Protein AF-A0A2D5MLN5-F1 (afdb_monomer_lite)

Structure (mmCIF, N/CA/C/O backbone):
data_AF-A0A2D5MLN5-F1
#
_entry.id   AF-A0A2D5MLN5-F1
#
loop_
_atom_site.group_PDB
_atom_site.id
_atom_site.type_symbol
_atom_site.label_atom_id
_atom_site.label_alt_id
_atom_site.label_comp_id
_atom_site.label_asym_id
_atom_site.label_entity_id
_atom_site.label_seq_id
_atom_site.pdbx_PDB_ins_code
_atom_site.Cartn_x
_atom_site.Cartn_y
_atom_site.Cartn_z
_atom_site.occupancy
_atom_site.B_iso_or_equiv
_atom_site.auth_seq_id
_atom_site.auth_comp_id
_atom_site.auth_asym_id
_atom_site.auth_atom_id
_atom_site.pdbx_PDB_model_num
ATOM 1 N N . MET A 1 1 ? 10.639 34.002 23.752 1.00 55.75 1 MET A N 1
ATOM 2 C CA . MET A 1 1 ? 9.606 34.175 22.702 1.00 55.75 1 MET A CA 1
ATOM 3 C C . MET A 1 1 ? 9.800 33.217 21.521 1.00 55.75 1 MET A C 1
ATOM 5 O O . MET A 1 1 ? 8.810 32.870 20.905 1.00 55.75 1 MET A O 1
ATOM 9 N N . SER A 1 2 ? 11.020 32.739 21.232 1.00 64.25 2 SER A N 1
ATOM 10 C CA . SER A 1 2 ? 11.288 31.740 20.177 1.00 64.25 2 SER A CA 1
ATOM 11 C C . SER A 1 2 ? 10.882 30.306 20.546 1.00 64.25 2 SER A C 1
ATOM 13 O O . SER A 1 2 ? 10.335 29.593 19.717 1.00 64.25 2 SER A O 1
ATOM 15 N N . GLU A 1 3 ? 11.099 29.884 21.793 1.00 62.69 3 GLU A N 1
ATOM 16 C CA . GLU A 1 3 ? 10.808 28.507 22.235 1.00 62.69 3 GLU A CA 1
ATOM 17 C C . GLU A 1 3 ? 9.309 28.182 22.262 1.00 62.69 3 GLU A C 1
ATOM 19 O O . GLU A 1 3 ? 8.912 27.063 21.953 1.00 62.69 3 GLU A O 1
ATOM 24 N N . LEU A 1 4 ? 8.469 29.174 22.576 1.00 61.72 4 LEU A N 1
ATOM 25 C CA . LEU A 1 4 ? 7.015 29.014 22.580 1.00 61.72 4 LEU A CA 1
ATOM 26 C C . LEU A 1 4 ? 6.460 28.840 21.156 1.00 61.72 4 LEU A C 1
ATOM 28 O O . LEU A 1 4 ? 5.548 28.047 20.951 1.00 61.72 4 LEU A O 1
ATOM 32 N N . ASN A 1 5 ? 7.046 29.531 20.171 1.00 66.25 5 ASN A N 1
ATOM 33 C CA . ASN A 1 5 ? 6.676 29.374 18.763 1.00 66.25 5 ASN A CA 1
ATOM 34 C C . ASN A 1 5 ? 7.049 27.973 18.257 1.00 66.25 5 ASN A C 1
ATOM 36 O O . ASN A 1 5 ? 6.206 27.298 17.681 1.00 66.25 5 ASN A O 1
ATOM 40 N N . ASN A 1 6 ? 8.244 27.480 18.606 1.00 77.19 6 ASN A N 1
ATOM 41 C CA . ASN A 1 6 ? 8.663 26.116 18.268 1.00 77.19 6 ASN A CA 1
ATOM 42 C C . ASN A 1 6 ? 7.735 25.046 18.868 1.00 77.19 6 ASN A C 1
ATOM 44 O O . ASN A 1 6 ? 7.499 24.012 18.246 1.00 77.19 6 ASN A O 1
ATOM 48 N N . LEU A 1 7 ? 7.215 25.270 20.080 1.00 79.00 7 LEU A N 1
ATOM 49 C CA . LEU A 1 7 ? 6.294 24.329 20.718 1.00 79.00 7 LEU A CA 1
ATOM 50 C C . LEU A 1 7 ? 4.931 24.303 20.014 1.00 79.00 7 LEU A C 1
ATOM 52 O O . LEU A 1 7 ? 4.381 23.225 19.801 1.00 79.00 7 LEU A O 1
ATOM 56 N N . ASN A 1 8 ? 4.414 25.466 19.616 1.00 84.81 8 ASN A N 1
ATOM 57 C CA . ASN A 1 8 ? 3.167 25.556 18.856 1.00 84.81 8 ASN A CA 1
ATOM 58 C C . ASN A 1 8 ? 3.291 24.867 17.489 1.00 84.81 8 ASN A C 1
ATOM 60 O O . ASN A 1 8 ? 2.405 24.095 17.122 1.00 84.81 8 ASN A O 1
ATOM 64 N N . ASP A 1 9 ? 4.418 25.050 16.798 1.00 84.56 9 ASP A N 1
ATOM 65 C CA . ASP A 1 9 ? 4.689 24.395 15.513 1.00 84.56 9 ASP A CA 1
ATOM 66 C C . ASP A 1 9 ? 4.753 22.864 15.656 1.00 84.56 9 ASP A C 1
ATOM 68 O O . ASP A 1 9 ? 4.248 22.113 14.817 1.00 84.56 9 ASP A O 1
ATOM 72 N N . LEU A 1 10 ? 5.354 22.367 16.743 1.00 85.38 10 LEU A N 1
ATOM 73 C CA . LEU A 1 10 ? 5.400 20.933 17.039 1.00 85.38 10 LEU A CA 1
ATOM 74 C C . LEU A 1 10 ? 4.007 20.360 17.312 1.00 85.38 10 LEU A C 1
ATOM 76 O O . LEU A 1 10 ? 3.681 19.287 16.803 1.00 85.38 10 LEU A O 1
ATOM 80 N N . VAL A 1 11 ? 3.179 21.072 18.079 1.00 88.00 11 VAL A N 1
ATOM 81 C CA . VAL A 1 11 ? 1.797 20.659 18.365 1.00 88.00 11 VAL A CA 1
ATOM 82 C C . VAL A 1 11 ? 0.960 20.630 17.085 1.00 88.00 11 VAL A C 1
ATOM 84 O O . VAL A 1 11 ? 0.230 19.665 16.859 1.00 88.00 11 VAL A O 1
ATOM 87 N N . GLU A 1 12 ? 1.104 21.625 16.210 1.00 89.94 12 GLU A N 1
ATOM 88 C CA . GLU A 1 12 ? 0.408 21.653 14.920 1.00 89.94 12 GLU A CA 1
ATOM 89 C C . GLU A 1 12 ? 0.809 20.465 14.029 1.00 89.94 12 GLU A C 1
ATOM 91 O O . GLU A 1 12 ? -0.050 19.804 13.442 1.00 89.94 12 GLU A O 1
ATOM 96 N N . ASN A 1 13 ? 2.101 20.137 13.972 1.00 85.44 13 ASN A N 1
ATOM 97 C CA . ASN A 1 13 ? 2.594 18.994 13.202 1.00 85.44 13 ASN A CA 1
ATOM 98 C C . ASN A 1 13 ? 2.090 17.649 13.747 1.00 85.44 13 ASN A C 1
ATOM 100 O O . ASN A 1 13 ? 1.740 16.762 12.966 1.00 85.44 13 ASN A O 1
ATOM 104 N N . ILE A 1 14 ? 2.021 17.493 15.073 1.00 83.62 14 ILE A N 1
ATOM 105 C CA . ILE A 1 14 ? 1.460 16.289 15.704 1.00 83.62 14 ILE A CA 1
ATOM 106 C C . ILE A 1 14 ? -0.024 16.153 15.355 1.00 83.62 14 ILE A C 1
ATOM 108 O O . ILE A 1 14 ? -0.448 15.072 14.949 1.00 83.62 14 ILE A O 1
ATOM 112 N N . ASN A 1 15 ? -0.792 17.242 15.440 1.00 83.62 15 ASN A N 1
ATOM 113 C CA . ASN A 1 15 ? -2.216 17.224 15.110 1.00 83.62 15 ASN A CA 1
ATOM 114 C C . ASN A 1 15 ? -2.455 16.838 13.645 1.00 83.62 15 ASN A C 1
ATOM 116 O O . ASN A 1 15 ? -3.259 15.947 13.395 1.00 83.62 15 ASN A O 1
ATOM 120 N N . LYS A 1 16 ? -1.685 17.389 12.697 1.00 81.06 16 LYS A N 1
ATOM 121 C CA . LYS A 1 16 ? -1.760 17.001 11.274 1.00 81.06 16 LYS A CA 1
ATOM 122 C C . LYS A 1 16 ? -1.442 15.522 11.047 1.00 81.06 16 LYS A C 1
ATOM 124 O O . LYS A 1 16 ? -2.097 14.866 10.243 1.00 81.06 16 LYS A O 1
ATOM 129 N N . CYS A 1 17 ? -0.453 14.973 11.755 1.00 73.81 17 CYS A N 1
ATOM 130 C CA . CYS A 1 17 ? -0.157 13.540 11.703 1.00 73.81 17 CYS A CA 1
ATOM 131 C C . CYS A 1 17 ? -1.317 12.701 12.256 1.00 73.81 17 CYS A C 1
ATOM 133 O O . CYS A 1 17 ? -1.693 11.703 11.646 1.00 73.81 17 CYS A O 1
ATOM 135 N N . CYS A 1 18 ? -1.893 13.097 13.392 1.00 73.06 18 CYS A N 1
ATOM 136 C CA . CYS A 1 18 ? -3.044 12.421 13.986 1.00 73.06 18 CYS A CA 1
ATOM 137 C C . CYS A 1 18 ? -4.280 12.489 13.080 1.00 73.06 18 CYS A C 1
ATOM 139 O O . CYS A 1 18 ? -4.947 11.473 12.914 1.00 73.06 18 CYS A O 1
ATOM 141 N N . GLU A 1 19 ? -4.549 13.636 12.456 1.00 75.75 19 GLU A N 1
ATOM 142 C CA . GLU A 1 19 ? -5.617 13.818 11.467 1.00 75.75 19 GLU A CA 1
ATOM 143 C C . GLU A 1 19 ? -5.387 12.931 10.245 1.00 75.75 19 GLU A C 1
ATOM 145 O O . GLU A 1 19 ? -6.269 12.159 9.898 1.00 75.75 19 GLU A O 1
ATOM 150 N N . ALA A 1 20 ? -4.183 12.913 9.667 1.00 70.94 20 ALA A N 1
ATOM 151 C CA . ALA A 1 20 ? -3.863 12.039 8.536 1.00 70.94 20 ALA A CA 1
ATOM 152 C C . ALA A 1 20 ? -3.991 10.540 8.878 1.00 70.94 20 ALA A C 1
ATOM 154 O O . ALA A 1 20 ? -4.342 9.723 8.024 1.00 70.94 20 ALA A O 1
ATOM 155 N N . LEU A 1 21 ? -3.704 10.159 10.127 1.00 65.56 21 LEU A N 1
ATOM 156 C CA . LEU A 1 21 ? -3.906 8.796 10.622 1.00 65.56 21 LEU A CA 1
ATOM 157 C C . LEU A 1 21 ? -5.387 8.486 10.880 1.00 65.56 21 LEU A C 1
ATOM 159 O O . LEU A 1 21 ? -5.813 7.367 10.605 1.00 65.56 21 LEU A O 1
ATOM 163 N N . ALA A 1 22 ? -6.161 9.452 11.380 1.00 66.69 22 ALA A N 1
ATOM 164 C CA . ALA A 1 22 ? -7.593 9.320 11.646 1.00 66.69 22 ALA A CA 1
ATOM 165 C C . ALA A 1 22 ? -8.436 9.336 10.358 1.00 66.69 22 ALA A C 1
ATOM 167 O O . ALA A 1 22 ? -9.400 8.584 10.245 1.00 66.69 22 ALA A O 1
ATOM 168 N N . GLU A 1 23 ? -8.042 10.132 9.361 1.00 65.31 23 GLU A N 1
ATOM 169 C CA . GLU A 1 23 ? -8.602 10.159 8.003 1.00 65.31 23 GLU A CA 1
ATOM 170 C C . GLU A 1 23 ? -8.266 8.900 7.204 1.00 65.31 23 GLU A C 1
ATOM 172 O O . GLU A 1 23 ? -8.881 8.635 6.166 1.00 65.31 23 GLU A O 1
ATOM 177 N N . ARG A 1 24 ? -7.317 8.089 7.689 1.00 61.81 24 ARG A N 1
ATOM 178 C CA . ARG A 1 24 ? -7.014 6.766 7.150 1.00 61.81 24 ARG A CA 1
ATOM 179 C C . ARG A 1 24 ? -8.151 5.795 7.500 1.00 61.81 24 ARG A C 1
ATOM 181 O O . ARG A 1 24 ? -7.992 4.853 8.274 1.00 61.81 24 ARG A O 1
ATOM 188 N N . ASN A 1 25 ? -9.318 6.039 6.904 1.00 51.72 25 ASN A N 1
ATOM 189 C CA . ASN A 1 25 ? -10.473 5.151 6.870 1.00 51.72 25 ASN A CA 1
ATOM 190 C C . ASN A 1 25 ? -10.080 3.869 6.126 1.00 51.72 25 ASN A C 1
ATOM 192 O O . ASN A 1 25 ? -10.259 3.741 4.916 1.00 51.72 25 ASN A O 1
ATOM 196 N N . GLY A 1 26 ? -9.510 2.925 6.871 1.00 58.62 26 GLY A N 1
ATOM 197 C CA . GLY A 1 26 ? -9.065 1.636 6.366 1.00 58.62 26 GLY A CA 1
ATOM 198 C C . GLY A 1 26 ? -7.596 1.628 5.952 1.00 58.62 26 GLY A C 1
ATOM 199 O O . GLY A 1 26 ? -7.065 2.545 5.327 1.00 58.62 26 GLY A O 1
ATOM 200 N N . ILE A 1 27 ? -6.918 0.531 6.283 1.00 64.75 27 ILE A N 1
ATOM 201 C CA . ILE A 1 27 ? -5.678 0.161 5.609 1.00 64.75 27 ILE A CA 1
ATOM 202 C C . ILE A 1 27 ? -6.102 -0.266 4.205 1.00 64.75 27 ILE A C 1
ATOM 204 O O . ILE A 1 27 ? -6.544 -1.398 4.014 1.00 64.75 27 ILE A O 1
ATOM 208 N N . THR A 1 28 ? -6.022 0.640 3.226 1.00 69.25 28 THR A N 1
ATOM 209 C CA . THR A 1 28 ? -6.157 0.251 1.820 1.00 69.25 28 THR A CA 1
ATOM 210 C C . THR A 1 28 ? -5.146 -0.853 1.561 1.00 69.25 28 THR A C 1
ATOM 212 O O . THR A 1 28 ? -3.942 -0.657 1.753 1.00 69.25 28 THR A O 1
ATOM 215 N N . LEU A 1 29 ? -5.642 -2.030 1.184 1.00 72.06 29 LEU A N 1
ATOM 216 C CA . LEU A 1 29 ? -4.775 -3.155 0.870 1.00 72.06 29 LEU A CA 1
ATOM 217 C C . LEU A 1 29 ? -3.847 -2.747 -0.277 1.00 72.06 29 LEU A C 1
ATOM 219 O O . LEU A 1 29 ? -4.292 -2.057 -1.203 1.00 72.06 29 LEU A O 1
ATOM 223 N N . PRO A 1 30 ? -2.559 -3.124 -0.217 1.00 77.06 30 PRO A N 1
ATOM 224 C CA . PRO A 1 30 ? -1.634 -2.791 -1.286 1.00 77.06 30 PRO A CA 1
ATOM 225 C C . PRO A 1 30 ? -2.163 -3.362 -2.609 1.00 77.06 30 PR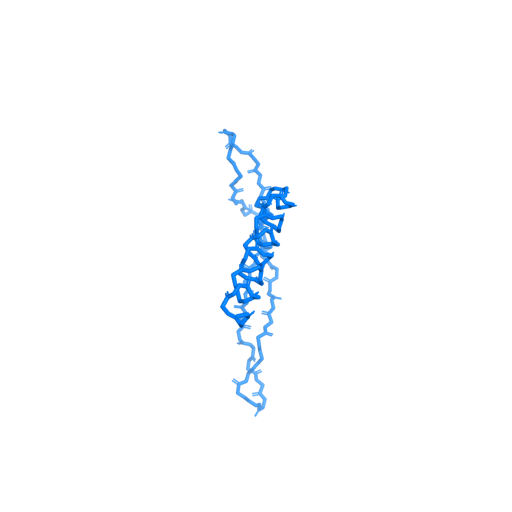O A C 1
ATOM 227 O O . PRO A 1 30 ? -2.816 -4.401 -2.602 1.00 77.06 30 PRO A O 1
ATOM 230 N N . PRO A 1 31 ? -1.914 -2.710 -3.754 1.00 81.19 31 PRO A N 1
ATOM 231 C CA . PRO A 1 31 ? -2.359 -3.234 -5.038 1.00 81.19 31 PRO A CA 1
ATOM 232 C C . PRO A 1 31 ? -1.780 -4.633 -5.265 1.00 81.19 31 PRO A C 1
ATOM 234 O O . PRO A 1 31 ? -0.610 -4.888 -4.969 1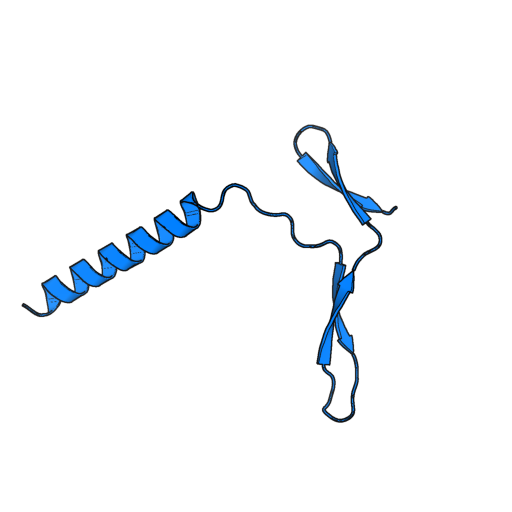.00 81.19 31 PRO A O 1
ATOM 237 N N . VAL A 1 32 ? -2.589 -5.541 -5.815 1.00 86.69 32 VAL A N 1
ATOM 238 C CA . VAL A 1 32 ? -2.121 -6.894 -6.121 1.00 86.69 32 VAL A CA 1
ATOM 239 C C . VAL A 1 32 ? -1.101 -6.819 -7.249 1.00 86.69 32 VAL A C 1
ATOM 241 O O . VAL A 1 32 ? -1.429 -6.448 -8.375 1.00 86.69 32 VAL A O 1
ATOM 244 N N . GLY A 1 33 ? 0.146 -7.169 -6.947 1.00 88.75 33 GLY A N 1
ATOM 245 C CA . GLY A 1 33 ? 1.256 -7.082 -7.886 1.00 88.75 33 GLY A CA 1
ATOM 246 C C . GLY A 1 33 ? 2.567 -6.738 -7.198 1.00 88.75 33 GLY A C 1
ATOM 247 O O . GLY A 1 33 ? 2.708 -6.875 -5.983 1.00 88.75 33 GLY A O 1
ATOM 248 N N . GLY A 1 34 ? 3.538 -6.298 -7.989 1.00 89.19 34 GLY A N 1
ATOM 249 C CA . GLY A 1 34 ? 4.850 -5.926 -7.480 1.00 89.19 34 GLY A CA 1
ATOM 250 C C . GLY A 1 34 ? 5.595 -4.995 -8.420 1.00 89.19 34 GLY A C 1
ATOM 251 O O . GLY A 1 34 ? 5.359 -4.973 -9.627 1.00 89.19 34 GLY A O 1
ATOM 252 N N . TYR A 1 35 ? 6.515 -4.222 -7.853 1.00 92.25 35 TYR A N 1
ATOM 253 C CA . TYR A 1 35 ? 7.455 -3.436 -8.637 1.00 92.25 35 TYR A CA 1
ATOM 254 C C . TYR A 1 35 ? 8.596 -4.329 -9.105 1.00 92.25 35 TYR A C 1
ATOM 256 O O . TYR A 1 35 ? 9.239 -5.005 -8.303 1.00 92.25 35 TYR A O 1
ATOM 264 N N . VAL A 1 36 ? 8.869 -4.297 -10.404 1.00 93.06 36 VAL A N 1
ATOM 265 C CA . VAL A 1 36 ? 10.037 -4.946 -10.999 1.00 93.06 36 VAL A CA 1
ATOM 266 C C . VAL A 1 36 ? 10.914 -3.898 -11.659 1.00 93.06 36 VAL A C 1
ATOM 268 O O . VAL A 1 36 ? 10.429 -2.878 -12.154 1.00 93.06 36 VAL A O 1
ATOM 271 N N . LYS A 1 37 ? 12.219 -4.151 -11.669 1.00 95.62 37 LYS A N 1
ATOM 272 C CA . LYS A 1 37 ? 13.168 -3.316 -12.394 1.00 95.62 37 LYS A CA 1
ATOM 273 C C . LYS A 1 37 ? 13.302 -3.854 -13.815 1.00 95.62 37 LYS A C 1
ATOM 275 O O . LYS A 1 37 ? 13.889 -4.914 -14.022 1.00 95.62 37 LYS A O 1
ATOM 280 N N . LEU A 1 38 ? 12.744 -3.133 -14.781 1.00 92.44 38 LEU A N 1
ATOM 281 C CA . LEU A 1 38 ? 12.868 -3.451 -16.199 1.00 92.44 38 LEU A CA 1
ATOM 282 C C . LEU A 1 38 ? 14.189 -2.877 -16.727 1.00 92.44 38 LEU A C 1
ATOM 284 O O . LEU A 1 38 ? 14.417 -1.678 -16.566 1.00 92.44 38 LEU A O 1
ATOM 288 N N . PRO A 1 39 ? 15.081 -3.687 -17.319 1.00 94.69 39 PRO A N 1
ATOM 289 C CA . PRO A 1 39 ? 16.342 -3.192 -17.858 1.00 94.69 39 PRO A CA 1
ATOM 290 C C . PRO A 1 39 ? 16.105 -2.230 -19.033 1.00 94.69 39 PRO A C 1
ATOM 292 O O . PRO A 1 39 ? 15.230 -2.448 -19.866 1.00 94.69 39 PRO A O 1
ATOM 295 N N . ASN A 1 40 ? 16.906 -1.168 -19.094 1.00 91.94 40 ASN A N 1
ATOM 296 C CA . ASN A 1 40 ? 16.959 -0.200 -20.188 1.00 91.94 40 ASN A CA 1
ATOM 297 C C . ASN A 1 40 ? 18.413 0.284 -20.360 1.00 91.94 40 ASN A C 1
ATOM 299 O O . ASN A 1 40 ? 19.296 -0.125 -19.601 1.00 91.94 40 ASN A O 1
ATOM 303 N N . GLU A 1 41 ? 18.660 1.164 -21.330 1.00 93.94 41 GLU A N 1
ATOM 304 C CA . GLU A 1 41 ? 19.999 1.701 -21.630 1.00 93.94 41 GLU A CA 1
ATOM 305 C C . GLU A 1 41 ? 20.651 2.482 -20.466 1.00 93.94 41 GLU A C 1
ATOM 307 O O . GLU A 1 41 ? 21.864 2.667 -20.452 1.00 93.94 41 GLU A O 1
ATOM 312 N N . PHE A 1 42 ? 19.877 2.859 -19.442 1.00 91.81 42 PHE A N 1
ATOM 313 C CA . PHE A 1 42 ? 20.325 3.598 -18.254 1.00 91.81 42 PHE A CA 1
ATOM 314 C C . PHE A 1 42 ? 20.426 2.726 -16.988 1.00 91.81 42 PHE A C 1
ATOM 316 O O . PHE A 1 42 ? 20.465 3.241 -15.870 1.00 91.81 42 PHE A O 1
ATOM 323 N N . GLY A 1 43 ? 20.446 1.396 -17.123 1.00 90.69 43 GLY A N 1
ATOM 324 C CA . GLY A 1 43 ? 20.568 0.481 -15.982 1.00 90.69 43 GLY A CA 1
ATOM 325 C C . GLY A 1 43 ? 19.241 0.113 -15.308 1.00 90.69 43 GLY A C 1
ATOM 326 O O . GLY A 1 43 ? 19.259 -0.538 -14.260 1.00 90.69 43 GLY A O 1
ATOM 327 N N . GLY A 1 44 ? 18.108 0.472 -15.920 1.00 93.62 44 GLY A N 1
ATOM 328 C CA . GLY A 1 44 ? 16.763 -0.036 -15.646 1.00 93.62 44 GLY A CA 1
ATOM 329 C C . GLY A 1 44 ? 15.805 0.938 -14.953 1.00 93.62 44 GLY A C 1
ATOM 330 O O . GLY A 1 44 ? 16.215 1.781 -14.161 1.00 93.62 44 GLY A O 1
ATOM 331 N N . SER A 1 45 ? 14.509 0.783 -15.220 1.00 96.00 45 SER A N 1
ATOM 332 C CA . SER A 1 45 ? 13.406 1.563 -14.645 1.00 96.00 45 SER A CA 1
ATOM 333 C C . SER A 1 45 ? 12.475 0.680 -13.819 1.00 96.00 45 SER A C 1
ATOM 335 O O . SER A 1 45 ? 12.172 -0.447 -14.205 1.00 96.00 45 SER A O 1
ATOM 337 N N . TRP A 1 46 ? 11.986 1.193 -12.692 1.00 94.88 46 TRP A N 1
ATOM 338 C CA . TRP A 1 46 ? 10.967 0.505 -11.903 1.00 94.88 46 TRP A CA 1
ATOM 339 C C . TRP A 1 46 ? 9.598 0.627 -12.568 1.00 94.88 46 TRP A C 1
ATOM 341 O O . TRP A 1 46 ? 9.198 1.704 -13.007 1.00 94.88 46 TRP A O 1
ATOM 351 N N . SER A 1 47 ? 8.869 -0.478 -12.646 1.00 94.00 47 SER A N 1
ATOM 352 C CA . SER A 1 47 ? 7.507 -0.518 -13.177 1.00 94.00 47 SER A CA 1
ATOM 353 C C . SER A 1 47 ? 6.663 -1.469 -12.342 1.00 94.00 47 SER A C 1
ATOM 355 O O . SER A 1 47 ? 7.136 -2.532 -11.940 1.00 94.00 47 SER A O 1
ATOM 357 N N . PHE A 1 48 ? 5.423 -1.074 -12.052 1.00 92.88 48 PHE A N 1
ATOM 358 C CA . PHE A 1 48 ? 4.479 -1.933 -11.348 1.00 92.88 48 PHE A CA 1
ATOM 359 C C . PHE A 1 48 ? 3.871 -2.938 -12.326 1.00 92.88 48 PHE A C 1
ATOM 361 O O . PHE A 1 48 ? 3.315 -2.546 -13.353 1.00 92.88 48 PHE A O 1
ATOM 368 N N . LEU A 1 49 ? 3.959 -4.224 -11.999 1.00 91.31 49 LEU A N 1
ATOM 369 C CA . LEU A 1 49 ? 3.262 -5.283 -12.716 1.00 91.31 49 LEU A CA 1
ATOM 370 C C . LEU A 1 49 ? 2.054 -5.738 -11.892 1.00 91.31 49 LEU A C 1
ATOM 372 O O . LEU A 1 49 ? 2.252 -6.207 -10.765 1.00 91.31 49 LEU A O 1
ATOM 376 N N . PRO A 1 50 ? 0.823 -5.631 -12.428 1.00 90.19 50 PRO A N 1
ATOM 377 C CA . PRO A 1 50 ? -0.356 -6.147 -11.749 1.00 90.19 50 PRO A CA 1
ATOM 378 C C . PRO A 1 50 ? -0.269 -7.673 -11.630 1.00 90.19 50 PRO A C 1
ATOM 380 O O . PRO A 1 50 ? 0.069 -8.377 -12.584 1.00 90.19 50 PRO A O 1
ATOM 383 N N . GLY A 1 51 ? -0.555 -8.184 -10.436 1.00 88.25 51 GLY A N 1
ATOM 384 C CA . GLY A 1 51 ? -0.617 -9.614 -10.160 1.00 88.25 51 GLY A CA 1
ATOM 385 C C . GLY A 1 51 ? -1.957 -10.212 -10.591 1.00 88.25 51 GLY A C 1
ATOM 386 O O . GLY A 1 51 ? -2.964 -9.518 -10.683 1.00 88.25 51 GLY A O 1
ATOM 387 N N . LYS A 1 52 ? -1.981 -11.527 -10.824 1.00 90.12 52 LYS A N 1
ATOM 388 C CA . LYS A 1 52 ? -3.189 -12.287 -11.199 1.00 90.12 52 LYS A CA 1
ATOM 389 C C . LYS A 1 52 ? -4.000 -12.726 -9.981 1.00 90.12 52 LYS A C 1
ATOM 391 O O . LYS A 1 52 ? -4.344 -13.890 -9.851 1.00 90.12 52 LYS A O 1
ATOM 396 N N . GLY A 1 53 ? -4.191 -11.844 -9.016 1.00 88.81 53 GLY A N 1
ATOM 397 C CA . GLY A 1 53 ? -4.915 -12.214 -7.812 1.00 88.81 53 GLY A CA 1
ATOM 398 C C . GLY A 1 53 ? -5.816 -11.106 -7.336 1.00 88.81 53 GLY A C 1
ATOM 399 O O . GLY A 1 53 ? -5.779 -9.984 -7.839 1.00 88.81 53 GLY A O 1
ATOM 400 N N . GLU A 1 54 ? -6.597 -11.431 -6.327 1.00 89.69 54 GLU A N 1
ATOM 401 C CA . GLU A 1 54 ? -7.514 -10.498 -5.700 1.00 89.69 54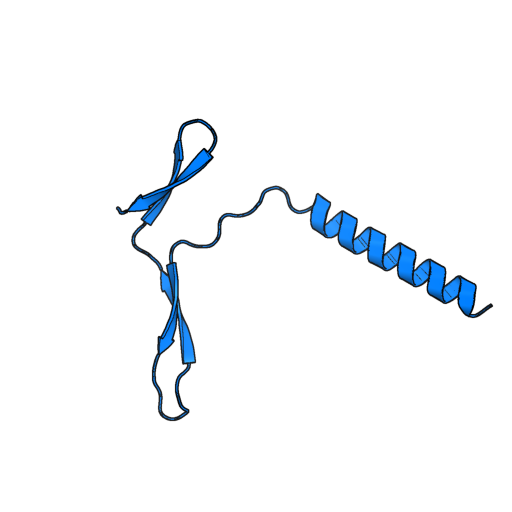 GLU A CA 1
ATOM 402 C C . GLU A 1 54 ? -7.571 -10.740 -4.201 1.00 89.69 54 GLU A C 1
ATOM 404 O O . GLU A 1 54 ? -7.279 -11.834 -3.709 1.00 89.69 54 GLU A O 1
ATOM 409 N N . TYR A 1 55 ? -7.935 -9.694 -3.468 1.00 88.00 55 TYR A N 1
ATOM 410 C CA . TYR A 1 55 ? -8.240 -9.840 -2.059 1.00 88.00 55 TYR A CA 1
ATOM 411 C C . TYR A 1 55 ? -9.692 -10.258 -1.893 1.00 88.00 55 TYR A C 1
ATOM 413 O O . TYR A 1 55 ? -10.592 -9.630 -2.449 1.00 88.00 55 TYR A O 1
ATOM 421 N N . ARG A 1 56 ? -9.914 -11.294 -1.090 1.00 89.69 56 ARG A N 1
ATOM 422 C CA . ARG A 1 56 ? -11.244 -11.726 -0.661 1.00 89.69 56 ARG A CA 1
ATOM 423 C C . ARG A 1 56 ? -11.272 -11.776 0.856 1.00 89.69 56 ARG A C 1
ATOM 425 O O . ARG A 1 56 ? -10.302 -12.211 1.479 1.00 89.69 56 ARG A O 1
ATOM 432 N N . GLU A 1 57 ? -12.379 -11.353 1.445 1.00 89.81 57 GLU A N 1
ATOM 433 C CA . GLU A 1 57 ? -12.596 -11.534 2.875 1.00 89.81 57 GLU A CA 1
ATOM 434 C C . GLU A 1 57 ? -12.901 -13.007 3.166 1.00 89.81 57 GLU A C 1
ATOM 436 O O . GLU A 1 57 ? -13.753 -13.621 2.519 1.00 89.81 57 GLU A O 1
ATOM 441 N N . LYS A 1 58 ? -12.190 -13.580 4.136 1.00 89.56 58 LYS A N 1
ATOM 442 C CA . LYS A 1 58 ? -12.458 -14.911 4.673 1.00 89.56 58 LYS A CA 1
ATOM 443 C C . LYS A 1 58 ? -12.238 -14.894 6.180 1.00 89.56 58 LYS A C 1
ATOM 445 O O . LYS A 1 58 ? -11.175 -14.488 6.646 1.00 89.56 58 LYS A O 1
ATOM 450 N N . ASP A 1 59 ? -13.252 -15.329 6.924 1.00 91.94 59 ASP A N 1
ATOM 451 C CA . ASP A 1 59 ? -13.245 -15.385 8.391 1.00 91.94 59 ASP A CA 1
ATOM 452 C C . ASP A 1 59 ? -12.930 -14.021 9.051 1.00 91.94 59 ASP A C 1
ATOM 454 O O . ASP A 1 59 ? -12.228 -13.950 10.057 1.00 91.94 59 ASP A O 1
ATOM 458 N N . GLY A 1 60 ? -13.421 -12.920 8.463 1.00 84.19 60 GLY A N 1
ATOM 459 C CA . GLY A 1 60 ? -13.196 -11.552 8.956 1.00 84.19 60 GLY A CA 1
ATOM 460 C C . GLY A 1 60 ? -11.819 -10.964 8.621 1.00 84.19 60 GLY A C 1
ATOM 461 O O . GLY A 1 60 ?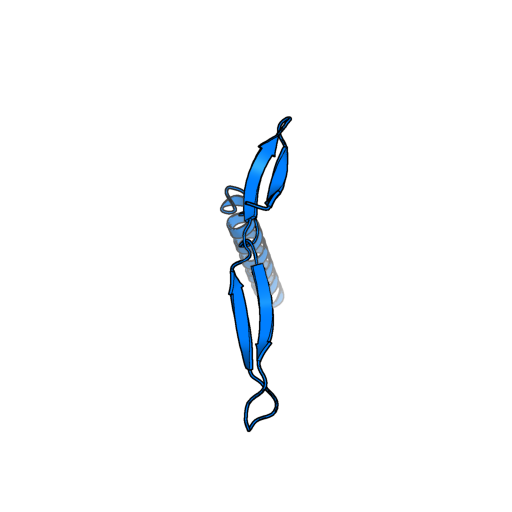 -11.456 -9.910 9.141 1.00 84.19 60 GLY A O 1
ATOM 462 N N . VAL A 1 61 ? -11.029 -11.639 7.777 1.00 81.44 61 VAL A N 1
ATOM 463 C CA . VAL A 1 61 ? -9.686 -11.201 7.374 1.00 81.44 61 VAL A CA 1
ATOM 464 C C . VAL A 1 61 ? -9.579 -11.147 5.852 1.00 81.44 61 VAL A C 1
ATOM 466 O O . VAL A 1 61 ? -9.972 -12.078 5.152 1.00 81.44 61 VAL A O 1
ATOM 469 N N . MET A 1 62 ? -8.994 -10.073 5.322 1.00 82.69 62 MET A N 1
ATOM 470 C CA . MET A 1 62 ? -8.694 -9.955 3.892 1.00 82.69 62 MET A CA 1
ATOM 471 C C . MET A 1 62 ? -7.500 -10.840 3.520 1.00 82.69 62 MET A C 1
ATOM 473 O O . MET A 1 62 ? -6.394 -10.653 4.027 1.00 82.69 62 MET A O 1
ATOM 477 N N . GLN A 1 63 ? -7.715 -11.801 2.624 1.00 85.06 63 GLN A N 1
ATOM 478 C CA . GLN A 1 63 ? -6.717 -12.773 2.173 1.00 85.06 63 GLN A CA 1
ATOM 479 C C . GLN A 1 63 ? -6.506 -12.665 0.661 1.00 85.06 63 GLN A C 1
ATOM 481 O O . GLN A 1 63 ? -7.443 -12.388 -0.085 1.00 85.06 63 GLN A O 1
ATOM 486 N N . TRP A 1 64 ? -5.273 -12.884 0.203 1.00 85.56 64 TRP A N 1
ATOM 487 C CA . TRP A 1 64 ? -4.941 -12.906 -1.222 1.00 85.56 64 TRP A CA 1
ATOM 488 C C . TRP A 1 64 ? -5.251 -14.273 -1.843 1.00 85.56 64 TRP A C 1
ATOM 490 O O . TRP A 1 64 ? -4.888 -15.305 -1.276 1.00 85.56 64 TRP A O 1
ATOM 500 N N . TYR A 1 65 ? 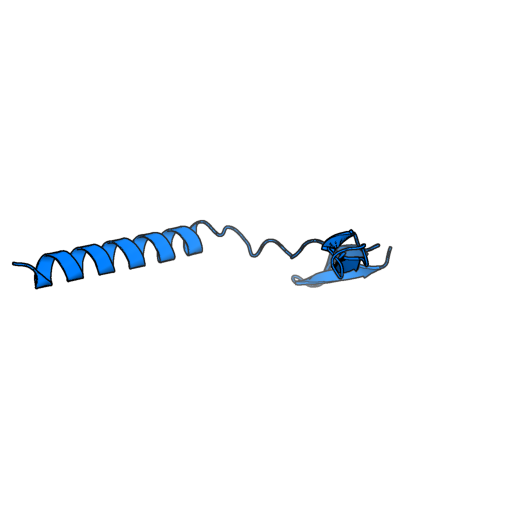-5.867 -14.269 -3.026 1.00 86.38 65 TYR A N 1
ATOM 501 C CA . TYR A 1 65 ? -6.168 -15.460 -3.819 1.00 86.38 65 TYR A CA 1
ATOM 502 C C . TYR A 1 65 ? -5.650 -15.310 -5.247 1.00 86.38 65 TYR A C 1
ATOM 504 O O . TYR A 1 65 ? -5.813 -14.256 -5.859 1.00 86.38 65 TYR A O 1
ATOM 512 N N . LEU A 1 66 ? -5.067 -16.385 -5.780 1.00 88.06 66 LEU A N 1
ATOM 513 C CA . LEU A 1 66 ? -4.729 -16.508 -7.198 1.00 88.06 66 LEU A CA 1
ATOM 514 C C . LEU A 1 66 ? -6.008 -16.786 -8.007 1.00 88.06 66 LEU A C 1
ATOM 516 O O . LEU A 1 66 ? -6.789 -17.653 -7.602 1.00 88.06 66 LEU A O 1
ATOM 520 N N . THR A 1 67 ? -6.217 -16.058 -9.109 1.00 77.38 67 THR A N 1
ATOM 521 C CA . THR A 1 67 ? -7.339 -16.266 -10.043 1.00 77.38 67 THR A CA 1
ATOM 522 C C . THR A 1 67 ? -7.017 -17.228 -11.179 1.00 77.38 67 TH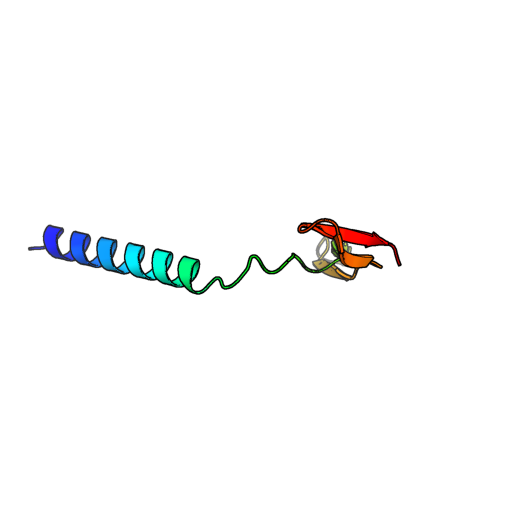R A C 1
ATOM 524 O O . THR A 1 67 ? -5.825 -17.384 -11.540 1.00 77.38 67 THR A O 1
#

pLDDT: mean 81.96, std 11.27, range [51.72, 96.0]

Secondary structure (DSSP, 8-state):
-HHHHHHHHHHHHHHHHHHHHHS--S-PPPPSEEEEEE--TTS-EEEEEEPSEEEEEETTEEEEEE-

Sequence (67 aa):
MSELNNLNDLVENINKCCEALAERNGITLPPVGGYVKLPNEFGGSWSFLPGKGEYREKDGVMQWYLT

Foldseek 3Di:
DVVVVVVVVVVVVVVVVVVVVVVCPDPPDPAAFDWDFADDPVGTDTDTDHAQWDWDDDPNDTDIDHD

Radius of gyration: 20.9 Å; chains: 1; bounding box: 34×51×44 Å